Protein AF-A0A840NU12-F1 (afdb_monomer_lite)

Foldseek 3Di:
DEEEAEAQEEAEDQEYEYEYYHCYEYEHAEYEYEYYYQYEYEYQEYEYEYYAQYEAEYQEYAYEYEENYEYEHAEYEYEYEEQYEYAYAEYEYEYEENYEYQYQEYEYEYYYHYHHNHDDYPYPYPYDDDDDDDDPDDDD

Secondary structure (DSSP, 8-state):
-BS-EEEEEEEEEEEEES-EEEEEEEEEEEEES-EEEEEEEEEEEEES-EEEEEEEEEEEEES-EEEEEEEESSEEES-EEEEEE--EEEEES-EEEEEEE-EEEEES-EEEEEEE-SS-EE------------------

Radius of gyration: 16.27 Å; chains: 1; bounding box: 50×22×48 Å

Structure (mmCIF, N/CA/C/O backbone):
data_AF-A0A840NU12-F1
#
_entry.id   AF-A0A840NU12-F1
#
loop_
_atom_site.group_PDB
_atom_site.id
_atom_site.type_symbol
_atom_site.label_atom_id
_atom_site.label_alt_id
_atom_site.label_comp_id
_atom_site.label_asym_id
_atom_site.label_entity_id
_atom_site.label_seq_id
_atom_site.pdbx_PDB_ins_code
_atom_site.Cartn_x
_atom_site.Cartn_y
_atom_site.Cartn_z
_atom_site.occupancy
_atom_site.B_iso_or_equiv
_atom_site.auth_seq_id
_atom_site.auth_comp_id
_atom_site.auth_asym_id
_atom_site.auth_atom_id
_atom_site.pdbx_PDB_model_num
ATOM 1 N N . VAL A 1 1 ? 7.352 -3.814 -14.750 1.00 78.25 1 VAL A N 1
ATOM 2 C CA . VAL A 1 1 ? 8.755 -3.777 -14.298 1.00 78.25 1 VAL A CA 1
ATOM 3 C C . VAL A 1 1 ? 8.865 -4.779 -13.174 1.00 78.25 1 VAL A C 1
ATOM 5 O O . VAL A 1 1 ? 8.034 -4.720 -12.279 1.00 78.25 1 VAL A O 1
ATOM 8 N N . ALA A 1 2 ? 9.781 -5.734 -13.288 1.00 77.69 2 ALA A N 1
ATOM 9 C CA . ALA A 1 2 ? 10.034 -6.720 -12.248 1.00 77.69 2 ALA A CA 1
ATOM 10 C C . ALA A 1 2 ? 11.513 -6.643 -11.865 1.00 77.69 2 ALA A C 1
ATOM 12 O O . ALA A 1 2 ? 12.352 -6.593 -12.768 1.00 77.69 2 ALA A O 1
ATOM 13 N N . GLY A 1 3 ? 11.802 -6.600 -10.569 1.00 82.94 3 GLY A N 1
ATOM 14 C CA . GLY A 1 3 ? 13.159 -6.557 -10.033 1.00 82.94 3 GLY A CA 1
ATOM 15 C C . GLY A 1 3 ? 13.296 -5.595 -8.860 1.00 82.94 3 GLY A C 1
ATOM 16 O O . GLY A 1 3 ? 12.598 -4.581 -8.794 1.00 82.94 3 GLY A O 1
ATOM 17 N N . ASP A 1 4 ? 14.217 -5.930 -7.966 1.00 88.38 4 ASP A N 1
ATOM 18 C CA . ASP A 1 4 ? 14.428 -5.200 -6.722 1.00 88.38 4 ASP A CA 1
ATOM 19 C C . ASP A 1 4 ? 15.177 -3.885 -6.972 1.00 88.38 4 ASP A C 1
ATOM 21 O O . ASP A 1 4 ? 16.054 -3.782 -7.837 1.00 88.38 4 ASP A O 1
ATOM 25 N N . ALA A 1 5 ? 14.829 -2.863 -6.198 1.00 84.75 5 ALA A N 1
ATOM 26 C CA . ALA A 1 5 ? 15.420 -1.538 -6.246 1.00 84.75 5 ALA A CA 1
ATOM 27 C C . ALA A 1 5 ? 16.114 -1.227 -4.917 1.00 84.75 5 ALA A C 1
ATOM 29 O O . ALA A 1 5 ? 15.495 -1.261 -3.857 1.00 84.75 5 ALA A O 1
ATOM 30 N N . SER A 1 6 ? 17.396 -0.864 -4.966 1.00 87.00 6 SER A N 1
ATOM 31 C CA . SER A 1 6 ? 18.168 -0.496 -3.774 1.00 87.00 6 SER A CA 1
ATOM 32 C C . SER A 1 6 ? 18.951 0.800 -3.974 1.00 87.00 6 SER A C 1
ATOM 34 O O . SER A 1 6 ? 19.551 0.999 -5.031 1.00 87.00 6 SER A O 1
ATOM 36 N N . GLY A 1 7 ? 19.022 1.645 -2.945 1.00 86.69 7 GLY A N 1
ATOM 37 C CA . GLY A 1 7 ? 19.785 2.897 -2.974 1.00 86.69 7 GLY A CA 1
ATOM 38 C C . GLY A 1 7 ? 18.918 4.087 -3.376 1.00 86.69 7 GLY A C 1
ATOM 39 O O . GLY A 1 7 ? 17.807 4.214 -2.878 1.00 86.69 7 GLY A O 1
ATOM 40 N N . LEU A 1 8 ? 19.423 4.983 -4.230 1.00 87.88 8 LEU A N 1
ATOM 41 C CA . LEU A 1 8 ? 18.654 6.118 -4.754 1.00 87.88 8 LEU A CA 1
ATOM 42 C C . LEU A 1 8 ? 18.038 5.739 -6.105 1.00 87.88 8 LEU A C 1
ATOM 44 O O . LEU A 1 8 ? 18.727 5.777 -7.125 1.00 87.88 8 LEU A O 1
ATOM 48 N N . VAL A 1 9 ? 16.759 5.356 -6.111 1.00 89.44 9 VAL A N 1
ATOM 49 C CA . VAL A 1 9 ? 16.097 4.799 -7.304 1.00 89.44 9 VAL A CA 1
ATOM 50 C C . VAL A 1 9 ? 14.704 5.393 -7.504 1.00 89.44 9 VAL A C 1
ATOM 52 O O . VAL A 1 9 ? 13.945 5.580 -6.557 1.00 89.44 9 VAL A O 1
ATOM 55 N N . ALA A 1 10 ? 14.345 5.645 -8.764 1.00 87.06 10 ALA A N 1
ATOM 56 C CA . ALA A 1 10 ? 12.972 5.913 -9.174 1.00 87.06 10 ALA A CA 1
ATOM 57 C C . ALA A 1 10 ? 12.496 4.806 -10.126 1.00 87.06 10 ALA A C 1
ATOM 59 O O . ALA A 1 10 ? 13.125 4.561 -11.156 1.00 87.06 10 ALA A O 1
ATOM 60 N N . VAL A 1 11 ? 11.389 4.144 -9.790 1.00 86.25 11 VAL A N 1
ATOM 61 C CA . VAL A 1 11 ? 10.784 3.076 -10.595 1.00 86.25 11 VAL A CA 1
ATOM 62 C C . VAL A 1 11 ? 9.444 3.557 -11.133 1.00 86.25 11 VAL A C 1
ATOM 64 O O . VAL A 1 11 ? 8.588 4.003 -10.372 1.00 86.25 11 VAL A O 1
ATOM 67 N N . LEU A 1 12 ? 9.245 3.446 -12.447 1.00 87.00 12 LEU A N 1
ATOM 68 C CA . LEU A 1 12 ? 7.996 3.817 -13.107 1.00 87.00 12 LEU A CA 1
ATOM 69 C C . LEU A 1 12 ? 7.499 2.668 -13.979 1.00 87.00 12 LEU A C 1
ATOM 71 O O . LEU A 1 12 ? 8.227 2.152 -14.827 1.00 87.00 12 LEU A O 1
ATOM 75 N N . GLY A 1 13 ? 6.244 2.268 -13.798 1.00 86.69 13 GLY A N 1
ATOM 76 C CA . GLY A 1 13 ? 5.639 1.232 -14.627 1.00 86.69 13 GLY A CA 1
ATOM 77 C C . GLY A 1 13 ? 4.163 1.018 -14.332 1.00 86.69 13 GLY A C 1
ATOM 78 O O . GLY A 1 13 ? 3.680 1.350 -13.263 1.00 86.69 13 GLY A O 1
ATOM 79 N N . VAL A 1 14 ? 3.421 0.429 -15.271 1.00 87.19 14 VAL A N 1
ATOM 80 C CA . VAL A 1 14 ? 1.999 0.106 -15.037 1.00 87.19 14 VAL A CA 1
ATOM 81 C C . VAL A 1 14 ? 1.858 -0.918 -13.907 1.00 87.19 14 VAL A C 1
ATOM 83 O O . VAL A 1 14 ? 1.055 -0.730 -12.996 1.00 87.19 14 VAL A O 1
ATOM 86 N N . VAL A 1 15 ? 2.676 -1.968 -13.949 1.00 88.25 15 VAL A N 1
ATOM 87 C CA . VAL A 1 15 ? 2.804 -2.974 -12.892 1.00 88.25 15 VAL A CA 1
ATOM 88 C C . VAL A 1 15 ? 4.261 -2.995 -12.456 1.00 88.25 15 VAL A C 1
ATOM 90 O O . VAL A 1 15 ? 5.145 -3.181 -13.301 1.00 88.25 15 VAL A O 1
ATOM 93 N N . VAL A 1 16 ? 4.506 -2.777 -11.170 1.00 85.44 16 VAL A N 1
ATOM 94 C CA . VAL A 1 16 ? 5.826 -2.854 -10.542 1.00 85.44 16 VAL A CA 1
ATOM 95 C C . VAL A 1 16 ? 5.794 -4.003 -9.542 1.00 85.44 16 VAL A C 1
ATOM 97 O O . VAL A 1 16 ? 4.893 -4.053 -8.712 1.00 85.44 16 VAL A O 1
ATOM 100 N N . ALA A 1 17 ? 6.733 -4.935 -9.663 1.00 87.12 17 ALA A N 1
ATOM 101 C CA . ALA A 1 17 ? 6.894 -6.051 -8.741 1.00 87.12 17 ALA A CA 1
ATOM 102 C C . ALA A 1 17 ? 8.359 -6.151 -8.298 1.00 87.12 17 ALA A C 1
ATOM 104 O O . ALA A 1 17 ? 9.241 -6.150 -9.158 1.00 87.12 17 ALA A O 1
ATOM 105 N N . GLY A 1 18 ? 8.614 -6.251 -7.000 1.00 86.50 18 GLY A N 1
ATOM 106 C CA . GLY A 1 18 ? 9.961 -6.370 -6.438 1.00 86.50 18 GLY A CA 1
ATOM 107 C C . GLY A 1 18 ? 10.154 -5.482 -5.219 1.00 86.50 18 GLY A C 1
ATOM 108 O O . GLY A 1 18 ? 9.384 -4.543 -4.997 1.00 86.50 18 GLY A O 1
ATOM 109 N N . ASP A 1 19 ? 11.195 -5.785 -4.457 1.00 88.00 19 ASP A N 1
ATOM 110 C CA . ASP A 1 19 ? 11.425 -5.147 -3.168 1.00 88.00 19 ASP A CA 1
ATOM 111 C C . ASP A 1 19 ? 12.188 -3.830 -3.338 1.00 88.00 19 ASP A C 1
ATOM 113 O O . ASP A 1 19 ? 13.060 -3.681 -4.197 1.00 88.00 19 ASP A O 1
ATOM 117 N N . ALA A 1 20 ? 11.863 -2.843 -2.510 1.00 85.25 20 ALA A N 1
ATOM 118 C CA . ALA A 1 20 ? 12.454 -1.515 -2.510 1.00 85.25 20 ALA A CA 1
ATOM 119 C C . ALA A 1 20 ? 13.186 -1.257 -1.189 1.00 85.25 20 ALA A C 1
ATOM 121 O O . ALA A 1 20 ? 12.599 -1.339 -0.113 1.00 85.25 20 ALA A O 1
ATOM 122 N N . SER A 1 21 ? 14.463 -0.880 -1.254 1.00 87.62 21 SER A N 1
ATOM 123 C CA . SER A 1 21 ? 15.261 -0.522 -0.077 1.00 87.62 21 SER A CA 1
ATOM 124 C C . SER A 1 21 ? 16.066 0.768 -0.272 1.00 87.62 21 SER A C 1
ATOM 126 O O . SER A 1 21 ? 16.654 1.016 -1.324 1.00 87.62 21 SER A O 1
ATOM 128 N N . GLY A 1 22 ? 16.135 1.612 0.757 1.00 88.31 22 GLY A N 1
ATOM 129 C CA . GLY A 1 22 ? 16.908 2.860 0.720 1.00 88.31 22 GLY A CA 1
ATOM 130 C C . GLY A 1 22 ? 16.045 4.082 0.412 1.00 88.31 22 GLY A C 1
ATOM 131 O O . GLY A 1 22 ? 15.053 4.297 1.092 1.00 88.31 22 GLY A O 1
ATOM 132 N N . LEU A 1 23 ? 16.446 4.917 -0.548 1.00 87.69 23 LEU A N 1
ATOM 133 C CA . LEU A 1 23 ? 15.742 6.138 -0.950 1.00 87.69 23 LEU A CA 1
ATOM 134 C C . LEU A 1 23 ? 15.032 5.901 -2.290 1.00 87.69 23 LEU A C 1
ATOM 136 O O . LEU A 1 23 ? 15.573 6.206 -3.356 1.00 87.69 23 LEU A O 1
ATOM 140 N N . VAL A 1 24 ? 13.833 5.319 -2.234 1.00 87.94 24 VAL A N 1
ATOM 141 C CA . VAL A 1 24 ? 13.136 4.808 -3.424 1.00 87.94 24 VAL A CA 1
ATOM 142 C C . VAL A 1 24 ? 11.809 5.526 -3.656 1.00 87.94 24 VAL A C 1
ATOM 144 O O . VAL A 1 24 ? 10.996 5.670 -2.747 1.00 87.94 24 VAL A O 1
ATOM 147 N N . ALA A 1 25 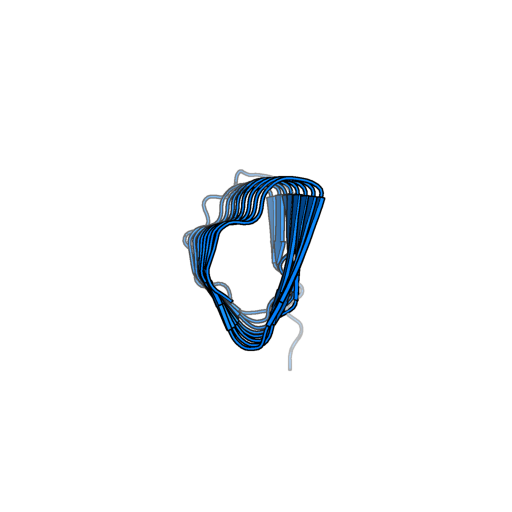? 11.557 5.938 -4.898 1.00 87.88 25 ALA A N 1
ATOM 148 C CA . ALA A 1 25 ? 10.251 6.414 -5.344 1.00 87.88 25 ALA A CA 1
ATOM 149 C C . ALA A 1 25 ? 9.659 5.440 -6.370 1.00 87.88 25 ALA A C 1
ATOM 151 O O . ALA A 1 25 ? 10.249 5.215 -7.426 1.00 87.88 25 ALA A O 1
ATOM 152 N N . VAL A 1 26 ? 8.486 4.876 -6.085 1.00 85.00 26 VAL A N 1
ATOM 153 C CA . VAL A 1 26 ? 7.783 3.949 -6.979 1.00 85.00 26 VAL A CA 1
ATOM 154 C C . VAL A 1 26 ? 6.488 4.586 -7.461 1.00 85.00 26 VAL A C 1
ATOM 156 O O . VAL A 1 26 ? 5.646 4.991 -6.661 1.00 85.00 26 VAL A O 1
ATOM 159 N N . LEU A 1 27 ? 6.308 4.644 -8.778 1.00 86.69 27 LEU A N 1
ATOM 160 C CA . LEU A 1 27 ? 5.086 5.114 -9.418 1.00 86.69 27 LEU A CA 1
ATOM 161 C C . LEU A 1 27 ? 4.514 4.026 -10.326 1.00 86.69 27 LEU A C 1
ATOM 163 O O . LEU A 1 27 ? 5.162 3.594 -11.283 1.00 86.69 27 LEU A O 1
ATOM 167 N N . GLY A 1 28 ? 3.266 3.635 -10.079 1.00 86.44 28 GLY A N 1
ATOM 168 C CA . GLY A 1 28 ? 2.585 2.696 -10.959 1.00 86.44 28 GLY A CA 1
ATOM 169 C C . GLY A 1 28 ? 1.085 2.593 -10.773 1.00 86.44 28 GLY A C 1
ATOM 170 O O . GLY A 1 28 ? 0.481 3.356 -10.033 1.00 86.44 28 GLY A O 1
ATOM 171 N N . VAL A 1 29 ? 0.442 1.661 -11.475 1.00 87.25 29 VAL A N 1
ATOM 172 C CA . VAL A 1 29 ? -0.980 1.355 -11.236 1.00 87.25 29 VAL A CA 1
ATOM 173 C C . VAL A 1 29 ? -1.097 0.298 -10.147 1.00 87.25 29 VAL A C 1
ATOM 175 O O . VAL A 1 29 ? -1.901 0.459 -9.230 1.00 87.25 29 VAL A O 1
ATOM 178 N N . VAL A 1 30 ? -0.281 -0.750 -10.239 1.00 86.69 30 VAL A N 1
ATOM 179 C CA . VAL A 1 30 ? -0.184 -1.827 -9.251 1.00 86.69 30 VAL A CA 1
ATOM 180 C C . VAL A 1 30 ? 1.270 -1.957 -8.826 1.00 86.69 30 VAL A C 1
ATOM 182 O O . VAL A 1 30 ? 2.144 -2.078 -9.686 1.00 86.69 30 VAL A O 1
ATOM 185 N N . VAL A 1 31 ? 1.516 -1.925 -7.521 1.00 86.31 31 VAL A N 1
ATOM 186 C CA . VAL A 1 31 ? 2.838 -2.128 -6.925 1.00 86.31 31 VAL A CA 1
ATOM 187 C C . VAL A 1 31 ? 2.747 -3.318 -5.978 1.00 86.31 31 VAL A C 1
ATOM 189 O O . VAL A 1 31 ? 1.851 -3.361 -5.139 1.00 86.31 31 VAL A O 1
ATOM 192 N N . ALA A 1 32 ? 3.635 -4.291 -6.146 1.00 88.44 32 ALA A N 1
ATOM 193 C CA . ALA A 1 32 ? 3.739 -5.451 -5.274 1.00 88.44 32 ALA A CA 1
ATOM 194 C C . ALA A 1 32 ? 5.190 -5.654 -4.822 1.00 88.44 32 ALA A C 1
ATOM 196 O O . ALA A 1 32 ? 6.087 -5.608 -5.661 1.00 88.44 32 ALA A O 1
ATOM 197 N N . GLY A 1 33 ? 5.414 -5.907 -3.539 1.00 87.38 33 GLY A N 1
ATOM 198 C CA . GLY A 1 33 ? 6.747 -6.106 -2.965 1.00 87.38 33 GLY A CA 1
ATOM 199 C C . GLY A 1 33 ? 6.967 -5.260 -1.721 1.00 87.38 33 GLY A C 1
ATOM 200 O O . GLY A 1 33 ? 6.199 -4.332 -1.443 1.00 87.38 33 GLY A O 1
ATOM 201 N N . ASP A 1 34 ? 8.021 -5.593 -0.989 1.00 88.19 34 ASP A N 1
ATOM 202 C CA . ASP A 1 34 ? 8.275 -5.013 0.321 1.00 88.19 34 ASP A CA 1
ATOM 203 C C . ASP A 1 34 ? 9.083 -3.718 0.201 1.00 88.19 34 ASP A C 1
ATOM 205 O O . ASP A 1 34 ? 9.931 -3.552 -0.674 1.00 88.19 34 ASP A O 1
ATOM 209 N N . ALA A 1 35 ? 8.827 -2.765 1.089 1.00 85.00 35 ALA A N 1
ATOM 210 C CA . ALA A 1 35 ? 9.470 -1.462 1.124 1.00 85.00 35 ALA A CA 1
ATOM 211 C C . ALA A 1 35 ? 10.199 -1.256 2.455 1.00 85.00 35 ALA A C 1
ATOM 213 O O . ALA A 1 35 ? 9.615 -1.374 3.530 1.00 85.00 35 ALA A O 1
ATOM 214 N N . SER A 1 36 ? 11.474 -0.874 2.399 1.00 86.94 36 SER A N 1
ATOM 215 C CA . SER A 1 36 ? 12.282 -0.559 3.579 1.00 86.94 36 SER A CA 1
ATOM 216 C C . SER A 1 36 ? 13.102 0.724 3.408 1.00 86.94 36 SER A C 1
ATOM 218 O O . SER A 1 36 ? 13.675 0.998 2.353 1.00 86.94 36 SER A O 1
ATOM 220 N N . GLY A 1 37 ? 13.196 1.535 4.462 1.00 88.19 37 GLY A N 1
ATOM 221 C CA . GLY A 1 37 ? 13.971 2.783 4.444 1.00 88.19 37 GLY A CA 1
ATOM 222 C C . GLY A 1 37 ? 13.104 4.014 4.185 1.00 88.19 37 GLY A C 1
ATOM 223 O O . GLY A 1 37 ? 12.085 4.173 4.843 1.00 88.19 37 GLY A O 1
ATOM 224 N N . LEU A 1 38 ? 13.529 4.913 3.292 1.00 86.75 38 LEU A N 1
ATOM 225 C CA . LEU A 1 38 ? 12.790 6.118 2.904 1.00 86.75 38 LEU A CA 1
ATOM 226 C C . LEU A 1 38 ? 12.105 5.902 1.547 1.00 86.75 38 LEU A C 1
ATOM 228 O O . LEU A 1 38 ? 12.658 6.234 0.496 1.00 86.75 38 LEU A O 1
ATOM 232 N N . VAL A 1 39 ? 10.906 5.317 1.575 1.00 86.31 39 VAL A N 1
ATOM 233 C CA . VAL A 1 39 ? 10.198 4.882 0.361 1.00 86.31 39 VAL A CA 1
ATOM 234 C C . VAL A 1 39 ? 8.915 5.681 0.152 1.00 86.31 39 VAL A C 1
ATOM 236 O O . VAL A 1 39 ? 8.094 5.813 1.056 1.00 86.31 39 VAL A O 1
ATOM 239 N N . ALA A 1 40 ? 8.714 6.190 -1.062 1.00 87.12 40 ALA A N 1
ATOM 240 C CA . ALA A 1 40 ? 7.466 6.814 -1.486 1.00 87.12 40 ALA A CA 1
ATOM 241 C C . ALA A 1 40 ? 6.810 5.977 -2.590 1.00 87.12 40 ALA A C 1
ATOM 243 O O . ALA A 1 40 ? 7.384 5.811 -3.665 1.00 87.12 40 ALA A O 1
ATOM 244 N N . VAL A 1 41 ? 5.601 5.472 -2.346 1.00 84.81 41 VAL A N 1
ATOM 245 C CA . VAL A 1 41 ? 4.838 4.666 -3.308 1.00 84.81 41 VAL A CA 1
ATOM 246 C C . VAL A 1 41 ? 3.577 5.413 -3.715 1.00 84.81 41 VAL A C 1
ATOM 248 O O . VAL A 1 41 ? 2.720 5.711 -2.883 1.00 84.81 41 VAL A O 1
ATOM 251 N N . LEU A 1 42 ? 3.434 5.681 -5.011 1.00 86.50 42 LEU A N 1
ATOM 252 C CA . LEU A 1 42 ? 2.216 6.221 -5.601 1.00 86.50 42 LEU A CA 1
ATOM 253 C C . LEU A 1 42 ? 1.607 5.179 -6.529 1.00 86.50 42 LEU A C 1
ATOM 255 O O . LEU A 1 42 ? 2.169 4.865 -7.581 1.00 86.50 42 LEU A O 1
ATOM 259 N N . SER A 1 43 ? 0.445 4.647 -6.155 1.00 87.06 43 SER A N 1
ATOM 260 C CA . SER A 1 43 ? -0.243 3.690 -7.012 1.00 87.06 43 SER A CA 1
ATOM 261 C C . SER A 1 43 ? -1.753 3.654 -6.831 1.00 87.06 43 SER A C 1
ATOM 263 O O . SER A 1 43 ? -2.332 4.424 -6.072 1.00 87.06 43 SER A O 1
ATOM 265 N N . ARG A 1 44 ? -2.442 2.787 -7.574 1.00 85.62 44 ARG A N 1
ATOM 266 C CA . ARG A 1 44 ? -3.862 2.516 -7.335 1.00 85.62 44 ARG A CA 1
ATOM 267 C C . ARG A 1 44 ? -4.051 1.355 -6.358 1.00 85.62 44 ARG A C 1
ATOM 269 O O . ARG A 1 44 ? -5.041 1.371 -5.625 1.00 85.62 44 ARG A O 1
ATOM 276 N N . ALA A 1 45 ? -3.136 0.390 -6.351 1.00 85.12 45 ALA A N 1
ATOM 277 C CA . ALA A 1 45 ? -3.131 -0.761 -5.459 1.00 85.12 45 ALA A CA 1
ATOM 278 C C . ALA A 1 45 ? -1.693 -1.117 -5.052 1.00 85.12 45 ALA A C 1
ATOM 280 O O . ALA A 1 45 ? -0.857 -1.325 -5.934 1.00 85.12 45 ALA A O 1
ATOM 281 N N . VAL A 1 46 ? -1.445 -1.220 -3.745 1.00 85.56 46 VAL A N 1
ATOM 282 C CA . VAL A 1 46 ? -0.172 -1.685 -3.168 1.00 85.56 46 VAL A CA 1
ATOM 283 C C . VAL A 1 46 ? -0.406 -2.977 -2.410 1.00 85.56 46 VAL A C 1
ATOM 285 O O . VAL A 1 46 ? -1.380 -3.069 -1.661 1.00 85.56 46 VAL A O 1
ATOM 288 N N . ALA A 1 47 ? 0.478 -3.948 -2.610 1.00 88.19 47 ALA A N 1
ATOM 289 C CA . ALA A 1 47 ? 0.543 -5.172 -1.827 1.00 88.19 47 ALA A CA 1
ATOM 290 C C . ALA A 1 47 ? 1.985 -5.420 -1.357 1.00 88.19 47 ALA A C 1
ATOM 292 O O . ALA A 1 47 ? 2.878 -5.465 -2.197 1.00 88.19 47 ALA A O 1
ATOM 293 N N . GLY A 1 48 ? 2.210 -5.599 -0.062 1.00 86.81 48 GLY A N 1
ATOM 294 C CA . GLY A 1 48 ? 3.538 -5.860 0.501 1.00 86.81 48 GLY A CA 1
ATOM 295 C C . GLY A 1 48 ? 3.782 -5.088 1.788 1.00 86.81 48 GLY A C 1
ATOM 296 O O . GLY A 1 48 ? 3.019 -4.178 2.132 1.00 86.81 48 GLY A O 1
ATOM 297 N N . ASP A 1 49 ? 4.849 -5.460 2.479 1.00 87.56 49 ASP A N 1
ATOM 298 C CA . ASP A 1 49 ? 5.145 -4.947 3.807 1.00 87.56 49 ASP A CA 1
ATOM 299 C C . ASP A 1 49 ? 6.001 -3.679 3.730 1.00 87.56 49 ASP A C 1
ATOM 301 O O . ASP A 1 49 ? 6.830 -3.495 2.842 1.00 87.56 49 ASP A O 1
ATOM 305 N N . ALA A 1 50 ? 5.805 -2.763 4.671 1.00 84.06 50 ALA A N 1
ATOM 306 C CA . ALA A 1 50 ? 6.476 -1.475 4.736 1.00 84.06 50 ALA A CA 1
ATOM 307 C C . ALA A 1 50 ? 7.201 -1.308 6.075 1.00 84.06 50 ALA A C 1
ATOM 309 O O . ALA A 1 50 ? 6.618 -1.463 7.147 1.00 84.06 50 ALA A O 1
ATOM 310 N N . SER A 1 51 ? 8.474 -0.918 6.030 1.00 85.94 51 SER A N 1
ATOM 311 C CA . SER A 1 51 ? 9.290 -0.657 7.217 1.00 85.94 51 SER A CA 1
ATOM 312 C C . SER A 1 51 ? 10.114 0.629 7.095 1.00 85.94 51 SER A C 1
ATOM 314 O O . SER A 1 51 ? 10.689 0.944 6.052 1.00 85.94 51 SER A O 1
ATOM 316 N N . GLY A 1 52 ? 10.209 1.395 8.183 1.00 87.25 52 GLY A N 1
ATOM 317 C CA . GLY A 1 52 ? 11.002 2.628 8.231 1.00 87.25 52 GLY A CA 1
ATOM 318 C C . GLY A 1 52 ? 10.164 3.884 8.000 1.00 87.25 52 GLY A C 1
ATOM 319 O O . GLY A 1 52 ? 9.181 4.087 8.701 1.00 87.25 52 GLY A O 1
ATOM 320 N N . LEU A 1 53 ? 10.584 4.761 7.085 1.00 84.94 53 LEU A N 1
ATOM 321 C CA . LEU A 1 53 ? 9.901 6.010 6.739 1.00 84.94 53 LEU A CA 1
ATOM 322 C C . LEU A 1 53 ? 9.217 5.859 5.377 1.00 84.94 53 LEU A C 1
ATOM 324 O O . LEU A 1 53 ? 9.789 6.182 4.335 1.00 84.94 53 LEU A O 1
ATOM 328 N N . VAL A 1 54 ? 7.987 5.350 5.392 1.00 83.38 54 VAL A N 1
ATOM 329 C CA . VAL A 1 54 ? 7.268 4.979 4.168 1.00 83.38 54 VAL A CA 1
ATOM 330 C C . VAL A 1 54 ? 6.033 5.851 3.977 1.00 83.38 54 VAL A C 1
ATOM 332 O O . VAL A 1 54 ? 5.193 5.973 4.865 1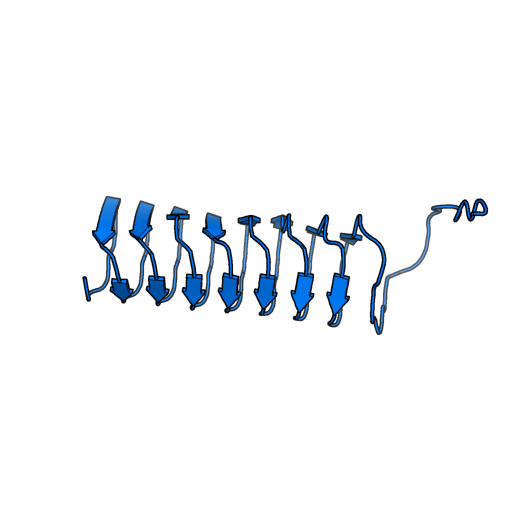.00 83.38 54 VAL A O 1
ATOM 335 N N . ALA A 1 55 ? 5.900 6.446 2.794 1.00 84.81 55 ALA A N 1
ATOM 336 C CA . ALA A 1 55 ? 4.712 7.178 2.378 1.00 84.81 55 ALA A CA 1
ATOM 337 C C . ALA A 1 55 ? 4.019 6.427 1.237 1.00 84.81 55 ALA A C 1
ATOM 339 O O . ALA A 1 55 ? 4.543 6.353 0.126 1.00 84.81 55 ALA A O 1
ATOM 340 N N . VAL A 1 56 ? 2.830 5.889 1.496 1.00 82.38 56 VAL A N 1
ATOM 341 C CA . VAL A 1 56 ? 2.017 5.177 0.507 1.00 82.38 56 VAL A CA 1
ATOM 342 C C . VAL A 1 56 ? 0.782 6.002 0.183 1.00 82.38 56 VAL A C 1
ATOM 344 O O . VAL A 1 56 ? -0.058 6.251 1.043 1.00 82.38 56 VAL A O 1
ATOM 347 N N . LEU A 1 57 ? 0.631 6.397 -1.077 1.00 84.44 57 LEU A N 1
ATOM 348 C CA . LEU A 1 57 ? -0.596 6.993 -1.594 1.00 84.44 57 LEU A CA 1
ATOM 349 C C . LEU A 1 57 ? -1.238 6.005 -2.557 1.00 84.44 57 LEU A C 1
ATOM 351 O O . LEU A 1 57 ? -0.743 5.805 -3.668 1.00 84.44 57 LEU A O 1
ATOM 355 N N . SER A 1 58 ? -2.311 5.337 -2.128 1.00 83.75 58 SER A N 1
ATOM 356 C CA . SER A 1 58 ? -2.968 4.302 -2.929 1.00 83.75 58 SER A CA 1
ATOM 357 C C . SER A 1 58 ? -4.425 4.075 -2.588 1.00 83.75 58 SER A C 1
ATOM 359 O O . SER A 1 58 ? -4.844 4.205 -1.450 1.00 83.75 58 SER A O 1
ATOM 361 N N . ARG A 1 59 ? -5.240 3.699 -3.580 1.00 82.69 59 ARG A N 1
ATOM 362 C CA . ARG A 1 59 ? -6.676 3.475 -3.345 1.00 82.69 59 ARG A CA 1
ATOM 363 C C . ARG A 1 59 ? -6.918 2.262 -2.447 1.00 82.69 59 ARG A C 1
ATOM 365 O O . ARG A 1 59 ? -7.828 2.302 -1.622 1.00 82.69 59 ARG A O 1
ATOM 372 N N . ALA A 1 60 ? -6.125 1.215 -2.633 1.00 81.94 60 ALA A N 1
ATOM 373 C CA . ALA A 1 60 ? -6.114 0.020 -1.806 1.00 81.94 60 ALA A CA 1
ATOM 374 C C . ALA A 1 60 ? -4.673 -0.297 -1.391 1.00 81.94 60 ALA A C 1
ATOM 376 O O . ALA A 1 60 ? -3.779 -0.247 -2.237 1.00 81.94 60 ALA A O 1
ATOM 377 N N . VAL A 1 61 ? -4.469 -0.613 -0.118 1.00 82.31 61 VAL A N 1
ATOM 378 C CA . VAL A 1 61 ? -3.188 -1.068 0.430 1.00 82.31 61 VAL A CA 1
ATOM 379 C C . VAL A 1 61 ? -3.436 -2.356 1.200 1.00 82.31 61 VAL A C 1
ATOM 381 O O . VAL A 1 61 ? -4.393 -2.421 1.971 1.00 82.31 61 VAL A O 1
ATOM 384 N N . ALA A 1 62 ? -2.612 -3.366 0.948 1.00 86.06 62 ALA A N 1
ATOM 385 C CA . ALA A 1 62 ? -2.612 -4.635 1.658 1.00 86.06 62 ALA A CA 1
ATOM 386 C C . ALA A 1 62 ? -1.185 -4.970 2.110 1.00 86.06 62 ALA A C 1
ATOM 388 O O . ALA A 1 62 ? -0.293 -5.003 1.268 1.00 86.06 62 ALA A O 1
ATOM 389 N N . GLY A 1 63 ? -0.977 -5.233 3.394 1.00 84.25 63 GLY A N 1
ATOM 390 C CA . GLY A 1 63 ? 0.331 -5.585 3.950 1.00 84.25 63 GLY A CA 1
ATOM 391 C C . GLY A 1 63 ? 0.618 -4.856 5.252 1.00 84.25 63 GLY A C 1
ATOM 392 O O . GLY A 1 63 ? -0.110 -3.932 5.633 1.00 84.25 63 GLY A O 1
ATOM 393 N N . ASP A 1 64 ? 1.677 -5.288 5.922 1.00 84.75 64 ASP A N 1
ATOM 394 C CA . ASP A 1 64 ? 1.993 -4.832 7.266 1.00 84.75 64 ASP A CA 1
ATOM 395 C C . ASP A 1 64 ? 2.897 -3.598 7.231 1.00 84.75 64 ASP A C 1
ATOM 397 O O . ASP A 1 64 ? 3.728 -3.414 6.346 1.00 84.75 64 ASP A O 1
ATOM 401 N N . ALA A 1 65 ? 2.740 -2.710 8.205 1.00 80.88 65 ALA A N 1
ATOM 402 C CA . ALA A 1 65 ? 3.450 -1.445 8.292 1.00 80.88 65 ALA A CA 1
ATOM 403 C C . ALA A 1 65 ? 4.161 -1.310 9.642 1.00 80.88 65 ALA A C 1
ATOM 405 O O . ALA A 1 65 ? 3.561 -1.468 10.705 1.00 80.88 65 ALA A O 1
ATOM 406 N N . SER A 1 66 ? 5.441 -0.944 9.623 1.00 82.75 66 SER A N 1
ATOM 407 C CA . SER A 1 66 ? 6.237 -0.696 10.827 1.00 82.75 66 SER A CA 1
ATOM 408 C C . SER A 1 66 ? 7.079 0.579 10.722 1.00 82.75 66 SER A C 1
ATOM 410 O O . SER A 1 66 ? 7.717 0.859 9.707 1.00 82.75 66 SER A O 1
ATOM 412 N N . GLY A 1 67 ? 7.114 1.372 11.795 1.00 83.12 67 GLY A N 1
ATOM 413 C CA . GLY A 1 67 ? 7.933 2.586 11.881 1.00 83.12 67 GLY A CA 1
ATOM 414 C C . GLY A 1 67 ? 7.134 3.879 11.709 1.00 83.12 67 GLY A C 1
ATOM 415 O O . GLY A 1 67 ? 6.132 4.077 12.392 1.00 83.12 67 GLY A O 1
ATOM 416 N N . LEU A 1 68 ? 7.621 4.792 10.865 1.00 81.31 68 LEU A N 1
ATOM 417 C CA . LEU A 1 68 ? 6.966 6.054 10.517 1.00 81.31 68 LEU A CA 1
ATOM 418 C C . LEU A 1 68 ? 6.263 5.908 9.163 1.00 81.31 68 LEU A C 1
ATOM 420 O O . LEU A 1 68 ? 6.839 6.213 8.116 1.00 81.31 68 LEU A O 1
ATOM 424 N N . VAL A 1 69 ? 5.017 5.438 9.183 1.00 78.50 69 VAL A N 1
ATOM 425 C CA . VAL A 1 69 ? 4.285 5.112 7.954 1.00 78.50 69 VAL A CA 1
ATOM 426 C C . VAL A 1 69 ? 3.093 6.046 7.761 1.00 78.50 69 VAL A C 1
ATOM 428 O O . VAL A 1 69 ? 2.233 6.185 8.628 1.00 78.50 69 VAL A O 1
ATOM 431 N N . ALA A 1 70 ? 3.021 6.687 6.598 1.00 79.75 70 ALA A N 1
ATOM 432 C CA . ALA A 1 70 ? 1.877 7.487 6.182 1.00 79.75 70 ALA A CA 1
ATOM 433 C C . ALA A 1 70 ? 1.164 6.781 5.026 1.00 79.75 70 ALA A C 1
ATOM 435 O O . ALA A 1 70 ? 1.696 6.725 3.919 1.00 79.75 70 ALA A O 1
ATOM 436 N N . VAL A 1 71 ? -0.039 6.257 5.269 1.00 74.94 71 VAL A N 1
ATOM 437 C CA . VAL A 1 71 ? -0.846 5.573 4.250 1.00 74.94 71 VAL A CA 1
ATOM 438 C C . VAL A 1 71 ? -2.091 6.392 3.943 1.00 74.94 71 VAL A C 1
ATOM 440 O O . VAL A 1 71 ? -3.016 6.460 4.743 1.00 74.94 71 VAL A O 1
ATOM 443 N N . LEU A 1 72 ? -2.155 6.996 2.763 1.00 76.44 72 LEU A N 1
ATOM 444 C CA . LEU A 1 72 ? -3.335 7.717 2.294 1.00 76.44 72 LEU A CA 1
ATOM 445 C C . LEU A 1 72 ? -4.071 6.871 1.255 1.00 76.44 72 LEU A C 1
ATOM 447 O O . LEU A 1 72 ? -3.526 6.565 0.193 1.00 76.44 72 LEU A O 1
ATOM 451 N N . GLY A 1 73 ? -5.323 6.510 1.550 1.00 73.38 73 GLY A N 1
ATOM 452 C CA . GLY A 1 73 ? -6.074 5.605 0.686 1.00 73.38 73 GLY A CA 1
ATOM 453 C C . GLY A 1 73 ? -7.569 5.513 0.924 1.00 73.38 73 GLY A C 1
ATOM 454 O O . GLY A 1 73 ? -8.149 6.302 1.653 1.00 73.38 73 GLY A O 1
ATOM 455 N N . VAL A 1 74 ? -8.239 4.565 0.265 1.00 72.81 74 VAL A N 1
ATOM 456 C CA . VAL A 1 74 ? -9.666 4.285 0.525 1.00 72.81 74 VAL A CA 1
ATOM 457 C C . VAL A 1 74 ? -9.801 3.087 1.454 1.00 72.81 74 VAL A C 1
ATOM 459 O O . VAL A 1 74 ? -10.588 3.148 2.397 1.00 72.81 74 VAL A O 1
ATOM 462 N N . VAL A 1 75 ? -9.034 2.030 1.191 1.00 73.62 75 VAL A N 1
ATOM 463 C CA . VAL A 1 75 ? -9.041 0.780 1.956 1.00 73.62 75 VAL A CA 1
ATOM 464 C C . VAL A 1 75 ? -7.611 0.413 2.322 1.00 73.62 75 VAL A C 1
ATOM 466 O O . VAL A 1 75 ? -6.754 0.375 1.440 1.00 73.62 75 VAL A O 1
ATOM 469 N N . VAL A 1 76 ? -7.379 0.131 3.599 1.00 76.19 76 VAL A N 1
ATOM 470 C CA . VAL A 1 76 ? -6.103 -0.376 4.110 1.00 76.19 76 VAL A CA 1
ATOM 471 C C . VAL A 1 76 ? -6.369 -1.676 4.858 1.00 76.19 76 VAL A C 1
ATOM 473 O O . VAL A 1 76 ? -7.293 -1.735 5.670 1.00 76.19 76 VAL A O 1
ATOM 476 N N . VAL A 1 77 ? -5.607 -2.716 4.537 1.00 79.44 77 VAL A N 1
ATOM 477 C CA . VAL A 1 77 ? -5.681 -4.034 5.171 1.00 79.44 77 VAL A CA 1
ATOM 478 C C . VAL A 1 77 ? -4.282 -4.444 5.613 1.00 79.44 77 VAL A C 1
ATOM 480 O O . VAL A 1 77 ? -3.378 -4.420 4.785 1.00 79.44 77 VAL A O 1
ATOM 483 N N . GLY A 1 78 ? -4.116 -4.842 6.867 1.00 79.88 78 GLY A N 1
ATOM 484 C CA . GLY A 1 78 ? -2.835 -5.283 7.422 1.00 79.88 78 GLY A CA 1
ATOM 485 C C . GLY A 1 78 ? -2.529 -4.626 8.759 1.00 79.88 78 GLY A C 1
ATOM 486 O O . GLY A 1 78 ? -3.228 -3.698 9.185 1.00 79.88 78 GLY A O 1
ATOM 487 N N . ASP A 1 79 ? -1.491 -5.127 9.412 1.00 80.94 79 ASP A N 1
ATOM 488 C CA . ASP A 1 79 ? -1.140 -4.717 10.760 1.00 80.94 79 ASP A CA 1
ATOM 489 C C . ASP A 1 79 ? -0.224 -3.494 10.731 1.00 80.94 79 ASP A C 1
ATOM 491 O O . ASP A 1 79 ? 0.611 -3.325 9.847 1.00 80.94 79 ASP A O 1
ATOM 495 N N . ALA A 1 80 ? -0.368 -2.601 11.705 1.00 74.56 80 ALA A N 1
ATOM 496 C CA . ALA A 1 80 ? 0.408 -1.372 11.776 1.00 74.56 80 ALA A CA 1
ATOM 497 C C . ALA A 1 80 ? 1.074 -1.212 13.144 1.00 74.56 80 ALA A C 1
ATOM 499 O O . ALA A 1 80 ? 0.434 -1.324 14.188 1.00 74.56 80 ALA A O 1
ATOM 500 N N . SER A 1 81 ? 2.362 -0.882 13.155 1.00 76.81 81 SER A N 1
ATOM 501 C CA . SER A 1 81 ? 3.133 -0.632 14.373 1.00 76.81 81 SER A CA 1
ATOM 502 C C . SER A 1 81 ? 3.968 0.647 14.274 1.00 76.81 81 SER A C 1
ATOM 504 O O . SER A 1 81 ? 4.608 0.925 13.260 1.00 76.81 81 SER A O 1
ATOM 506 N N . GLY A 1 82 ? 3.994 1.441 15.347 1.00 75.50 82 GLY A N 1
ATOM 507 C CA . GLY A 1 82 ? 4.821 2.648 15.443 1.00 75.50 82 GLY A CA 1
ATOM 508 C C . GLY A 1 82 ? 4.026 3.948 15.339 1.00 75.50 82 GLY A C 1
ATOM 509 O O . GLY A 1 82 ? 2.999 4.098 15.998 1.00 75.50 82 GLY A O 1
ATOM 510 N N . LEU A 1 83 ? 4.543 4.920 14.582 1.00 73.19 83 LEU A N 1
ATOM 511 C CA . LEU A 1 83 ? 3.879 6.197 14.326 1.00 73.19 83 LEU A CA 1
ATOM 512 C C . LEU A 1 83 ? 3.237 6.147 12.943 1.00 73.19 83 LEU A C 1
ATOM 514 O O . LEU A 1 83 ? 3.898 6.372 11.928 1.00 73.19 83 LEU A O 1
ATOM 518 N N . VAL A 1 84 ? 1.943 5.839 12.920 1.00 69.06 84 VAL A N 1
ATOM 519 C CA . VAL A 1 84 ? 1.224 5.556 11.678 1.00 69.06 84 VAL A CA 1
ATOM 520 C C . VAL A 1 84 ? 0.076 6.540 11.487 1.00 69.06 84 VAL A C 1
ATOM 522 O O . VAL A 1 84 ? -0.777 6.707 12.358 1.00 69.06 84 VAL A O 1
ATOM 525 N N . ALA A 1 85 ? 0.045 7.201 10.333 1.00 71.19 85 ALA A N 1
ATOM 526 C CA . ALA A 1 85 ? -1.053 8.071 9.929 1.00 71.19 85 ALA A CA 1
ATOM 527 C C . ALA A 1 85 ? -1.789 7.435 8.749 1.00 71.19 85 ALA A C 1
ATOM 529 O O . ALA A 1 85 ? -1.227 7.333 7.658 1.00 71.19 85 ALA A O 1
ATOM 530 N N . VAL A 1 86 ? -3.044 7.028 8.960 1.00 67.69 86 VAL A N 1
ATOM 531 C CA . VAL A 1 86 ? -3.864 6.369 7.934 1.00 67.69 86 VAL A CA 1
ATOM 532 C C . VAL A 1 86 ? -5.141 7.161 7.661 1.00 67.69 86 VAL A C 1
ATOM 534 O O . VAL A 1 86 ? -6.195 6.846 8.207 1.00 67.69 86 VAL A O 1
ATOM 537 N N . PRO A 1 87 ? -5.097 8.231 6.856 1.00 69.06 87 PRO A N 1
ATOM 538 C CA . PRO A 1 87 ? -6.305 8.843 6.317 1.00 69.06 87 PRO A CA 1
ATOM 539 C C . PRO A 1 87 ? -6.962 7.933 5.278 1.00 69.06 87 PRO A C 1
ATOM 541 O O . PRO A 1 87 ? -6.437 7.727 4.181 1.00 69.06 87 PRO A O 1
ATOM 544 N N . CYS A 1 88 ? -8.129 7.384 5.617 1.00 67.25 88 CYS A N 1
ATOM 545 C CA . CYS A 1 88 ? -8.808 6.424 4.758 1.00 67.25 88 CYS A CA 1
ATOM 546 C C . CYS A 1 88 ? -10.319 6.337 4.958 1.00 67.25 88 CYS A C 1
ATOM 548 O O . CYS A 1 88 ? -10.902 7.019 5.790 1.00 67.25 88 CYS A O 1
ATOM 550 N N . ARG A 1 89 ? -11.009 5.498 4.176 1.00 68.94 89 ARG A N 1
ATOM 551 C CA . ARG A 1 89 ? -12.432 5.219 4.418 1.00 68.94 89 ARG A CA 1
ATOM 552 C C . ARG A 1 89 ? -12.614 4.025 5.351 1.00 68.94 89 ARG A C 1
ATOM 554 O O . ARG A 1 89 ? -13.519 4.074 6.181 1.00 68.94 89 ARG A O 1
ATOM 561 N N . ALA A 1 90 ? -11.781 2.995 5.215 1.00 64.69 90 ALA A N 1
ATOM 562 C CA . ALA A 1 90 ? -11.821 1.786 6.030 1.00 64.69 90 ALA A CA 1
ATOM 563 C C . ALA A 1 90 ? -10.413 1.222 6.294 1.00 64.69 90 ALA A C 1
ATOM 565 O O . ALA A 1 90 ? -9.619 1.130 5.354 1.00 64.69 90 ALA A O 1
ATOM 566 N N . VAL A 1 91 ? -10.154 0.807 7.540 1.00 69.50 91 VAL A N 1
ATOM 567 C CA . VAL A 1 91 ? -8.985 0.002 7.945 1.00 69.50 91 VAL A CA 1
ATOM 568 C C . VAL A 1 91 ? -9.453 -1.350 8.477 1.00 69.50 91 VAL A C 1
ATOM 570 O O . VAL A 1 91 ? -10.430 -1.402 9.228 1.00 69.50 91 VAL A O 1
ATOM 573 N N . ALA A 1 92 ? -8.746 -2.418 8.115 1.00 75.25 92 ALA A N 1
ATOM 574 C CA . ALA A 1 92 ? -8.854 -3.726 8.750 1.00 75.25 92 ALA A CA 1
ATOM 575 C C . ALA A 1 92 ? -7.459 -4.242 9.140 1.00 75.25 92 ALA A C 1
ATOM 577 O O . ALA A 1 92 ? -6.602 -4.337 8.269 1.00 75.25 92 ALA A O 1
ATOM 578 N N . GLY A 1 93 ? -7.244 -4.585 10.407 1.00 72.94 93 GLY A N 1
ATOM 579 C CA . GLY A 1 93 ? -5.964 -5.090 10.915 1.00 72.94 93 GLY A CA 1
ATOM 580 C C . GLY A 1 93 ? -5.643 -4.563 12.308 1.00 72.94 93 GLY A C 1
ATOM 581 O O . GLY A 1 93 ? -6.321 -3.658 12.813 1.00 72.94 93 GLY A O 1
ATOM 582 N N . ASP A 1 94 ? -4.618 -5.137 12.924 1.00 75.81 94 ASP A N 1
ATOM 583 C CA . ASP A 1 94 ? -4.223 -4.801 14.282 1.00 75.81 94 ASP A CA 1
ATOM 584 C C . ASP A 1 94 ? -3.281 -3.598 14.282 1.00 75.81 94 ASP A C 1
ATOM 586 O O . ASP A 1 94 ? -2.382 -3.468 13.455 1.00 75.81 94 ASP A O 1
ATOM 590 N N . THR A 1 95 ? -3.481 -2.672 15.218 1.00 69.94 95 THR A N 1
ATOM 591 C CA . THR A 1 95 ? -2.685 -1.440 15.278 1.00 69.94 95 THR A CA 1
ATOM 592 C C . THR A 1 95 ? -2.040 -1.250 16.645 1.00 69.94 95 THR A C 1
ATOM 594 O O . THR A 1 95 ? -2.664 -1.435 17.690 1.00 69.94 95 THR A O 1
ATOM 597 N N . SER A 1 96 ? -0.760 -0.880 16.659 1.00 69.06 96 SER A N 1
ATOM 598 C CA . SER A 1 96 ? 0.022 -0.663 17.875 1.00 69.06 96 SER A CA 1
ATOM 599 C C . SER A 1 96 ? 0.856 0.621 17.804 1.00 69.06 96 SER A C 1
ATOM 601 O O . SER A 1 96 ? 1.495 0.915 16.796 1.00 69.06 96 SER A O 1
ATOM 603 N N . GLY A 1 97 ? 0.886 1.403 18.886 1.00 67.38 97 GLY A N 1
ATOM 604 C CA . GLY A 1 97 ? 1.729 2.602 18.995 1.00 67.38 97 GLY A CA 1
ATOM 605 C C . GLY A 1 97 ? 0.951 3.917 18.954 1.00 67.38 97 GLY A C 1
ATOM 606 O O . GLY A 1 97 ? -0.079 4.043 19.612 1.00 67.38 97 GLY A O 1
ATOM 607 N N . LEU A 1 98 ? 1.487 4.927 18.262 1.00 63.44 98 LEU A N 1
ATOM 608 C CA . LEU A 1 98 ? 0.846 6.230 18.084 1.00 63.44 98 LEU A CA 1
ATOM 609 C C . LEU A 1 98 ? 0.200 6.271 16.701 1.00 63.44 98 LEU A C 1
ATOM 611 O O . LEU A 1 98 ? 0.861 6.551 15.703 1.00 63.44 98 LEU A O 1
ATOM 615 N N . VAL A 1 99 ? -1.094 5.977 16.643 1.00 63.53 99 VAL A N 1
ATOM 616 C CA . VAL A 1 99 ? -1.797 5.788 15.373 1.00 63.53 99 VAL A CA 1
ATOM 617 C C . VAL A 1 99 ? -2.888 6.844 15.226 1.00 63.53 99 VAL A C 1
ATOM 619 O O . VAL A 1 99 ? -3.788 6.952 16.057 1.00 63.53 99 VAL A O 1
ATOM 622 N N . ALA A 1 100 ? -2.819 7.640 14.161 1.00 65.00 100 ALA A N 1
ATOM 623 C CA . ALA A 1 100 ? -3.858 8.594 13.792 1.00 65.00 100 ALA A CA 1
ATOM 624 C C . ALA A 1 100 ? -4.626 8.053 12.580 1.00 65.00 100 ALA A C 1
ATOM 626 O O . ALA A 1 100 ? -4.116 8.052 11.459 1.00 65.00 100 ALA A O 1
ATOM 627 N N . VAL A 1 101 ? -5.861 7.605 12.805 1.00 63.28 101 VAL A N 1
ATOM 628 C CA . VAL A 1 101 ? -6.71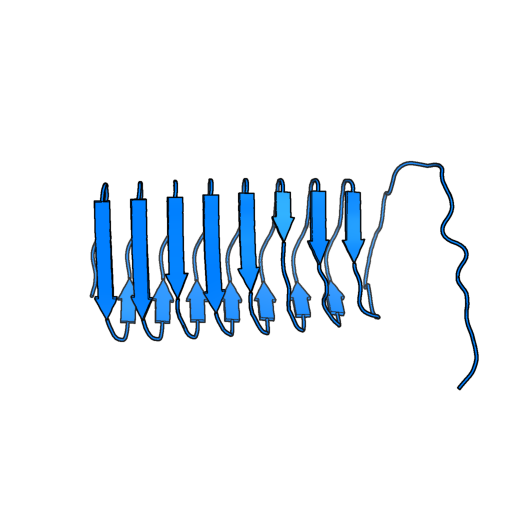0 6.977 11.782 1.00 63.28 101 VAL A CA 1
ATOM 629 C C . VAL A 1 101 ? -7.981 7.806 11.599 1.00 63.28 101 VAL A C 1
ATOM 631 O O . VAL A 1 101 ? -9.020 7.516 12.200 1.00 63.28 101 VAL A O 1
ATOM 634 N N . PRO A 1 102 ? -7.954 8.880 10.796 1.00 64.19 102 PRO A N 1
ATOM 635 C CA . PRO A 1 102 ? -9.184 9.516 10.358 1.00 64.19 102 PRO A CA 1
ATOM 636 C C . PRO A 1 102 ? -9.831 8.625 9.288 1.00 64.19 102 PRO A C 1
ATOM 638 O O . PRO A 1 102 ? -9.665 8.859 8.091 1.00 64.19 102 PRO A O 1
ATOM 641 N N . CYS A 1 103 ? -10.543 7.579 9.729 1.00 63.34 103 CYS A N 1
ATOM 642 C CA . CYS A 1 103 ? -11.314 6.696 8.856 1.00 63.34 103 CYS A CA 1
ATOM 643 C C . CYS A 1 103 ? -12.743 6.475 9.338 1.00 63.34 103 CYS A C 1
ATOM 645 O O . CYS A 1 103 ? -13.042 6.534 10.525 1.00 63.34 103 CYS A O 1
ATOM 647 N N . ARG A 1 104 ? -13.650 6.207 8.390 1.00 61.94 104 ARG A N 1
ATOM 648 C CA . ARG A 1 104 ? -15.078 6.000 8.676 1.00 61.94 104 ARG A CA 1
ATOM 649 C C . ARG A 1 104 ? -15.347 4.671 9.387 1.00 61.94 104 ARG A C 1
ATOM 651 O O . ARG A 1 104 ? -16.337 4.585 10.098 1.00 61.94 104 ARG A O 1
ATOM 658 N N . ALA A 1 105 ? -14.514 3.658 9.165 1.00 61.47 105 ALA A N 1
ATOM 659 C CA . ALA A 1 105 ? -14.628 2.352 9.801 1.00 61.47 105 ALA A CA 1
ATOM 660 C C . ALA A 1 105 ? -13.241 1.783 10.119 1.00 61.47 105 ALA A C 1
ATOM 662 O O . ALA A 1 105 ? -12.336 1.872 9.286 1.00 61.47 105 ALA A O 1
ATOM 663 N N . VAL A 1 106 ? -13.098 1.184 11.299 1.00 64.88 106 VAL A N 1
ATOM 664 C CA . VAL A 1 106 ? -11.891 0.463 11.724 1.00 64.88 106 VAL A CA 1
ATOM 665 C C . VAL A 1 106 ? -12.314 -0.874 12.335 1.00 64.88 106 VAL A C 1
ATOM 667 O O . VAL A 1 106 ? -13.234 -0.913 13.158 1.00 64.88 106 VAL A O 1
ATOM 670 N N . ALA A 1 107 ? -11.667 -1.960 11.912 1.00 69.19 107 ALA A N 1
ATOM 671 C CA . ALA A 1 107 ? -11.855 -3.304 12.452 1.00 69.19 107 ALA A CA 1
ATOM 672 C C . ALA A 1 107 ? -10.495 -3.932 12.783 1.00 69.19 107 ALA A C 1
ATOM 674 O O . ALA A 1 107 ? -9.606 -3.913 11.937 1.00 69.19 107 ALA A O 1
ATOM 675 N N . GLY A 1 108 ? -10.357 -4.495 13.982 1.00 69.44 108 GLY A N 1
ATOM 676 C CA . GLY A 1 108 ? -9.105 -5.074 14.483 1.00 69.44 108 GLY A CA 1
ATOM 677 C C . GLY A 1 108 ? -8.837 -4.670 15.929 1.00 69.44 108 GLY A C 1
ATOM 678 O O . GLY A 1 108 ? -9.596 -3.886 16.514 1.00 69.44 108 GLY A O 1
ATOM 679 N N . ASP A 1 109 ? -7.771 -5.210 16.505 1.00 71.31 109 ASP A N 1
ATOM 680 C CA . ASP A 1 109 ? -7.352 -4.880 17.860 1.00 71.31 109 ASP A CA 1
ATOM 681 C C . ASP A 1 109 ? -6.410 -3.673 17.846 1.00 71.31 109 ASP A C 1
ATOM 683 O O . ASP A 1 109 ? -5.495 -3.564 17.030 1.00 71.31 109 ASP A O 1
ATOM 687 N N . THR A 1 110 ? -6.633 -2.726 18.762 1.00 65.25 110 THR A N 1
ATOM 688 C CA . THR A 1 110 ? -5.770 -1.547 18.886 1.00 65.25 110 THR A CA 1
ATOM 689 C C . THR A 1 110 ? -5.086 -1.483 20.247 1.00 65.25 110 THR A C 1
ATOM 691 O O . THR A 1 110 ? -5.669 -1.791 21.291 1.00 65.25 110 THR A O 1
ATOM 694 N N . SER A 1 111 ? -3.809 -1.103 20.246 1.00 63.91 111 SER A N 1
ATOM 695 C CA . SER A 1 111 ? -2.992 -0.936 21.447 1.00 63.91 111 SER A CA 1
ATOM 696 C C . SER A 1 111 ? -2.139 0.336 21.364 1.00 63.91 111 SER A C 1
ATOM 698 O O . SER A 1 111 ? -1.606 0.694 20.319 1.00 63.91 111 SER A O 1
ATOM 700 N N . GLY A 1 112 ? -1.996 1.058 22.477 1.00 61.16 112 GLY A N 1
ATOM 701 C CA . GLY A 1 112 ? -1.284 2.343 22.508 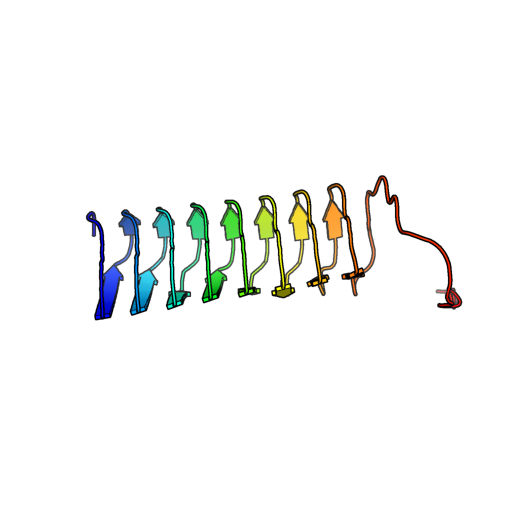1.00 61.16 112 GLY A CA 1
ATOM 702 C C . GLY A 1 112 ? -2.207 3.559 22.390 1.00 61.16 112 GLY A C 1
ATOM 703 O O . GLY A 1 112 ? -3.356 3.520 22.831 1.00 61.16 112 GLY A O 1
ATOM 704 N N . LEU A 1 113 ? -1.683 4.674 21.873 1.00 56.06 113 LEU A N 1
ATOM 705 C CA . LEU A 1 113 ? -2.436 5.916 21.706 1.00 56.06 113 LEU A CA 1
ATOM 706 C C . LEU A 1 113 ? -3.005 5.966 20.288 1.00 56.06 113 LEU A C 1
ATOM 708 O O . LEU A 1 113 ? -2.336 6.402 19.352 1.00 56.06 113 LEU A O 1
ATOM 712 N N . VAL A 1 114 ? -4.255 5.530 20.147 1.00 59.56 114 VAL A N 1
ATOM 713 C CA . VAL A 1 114 ? -4.964 5.549 18.867 1.00 59.56 114 VAL A CA 1
ATOM 714 C C . VAL A 1 114 ? -5.998 6.670 18.857 1.00 59.56 114 VAL A C 1
ATOM 716 O O . VAL A 1 114 ? -6.929 6.700 19.660 1.00 59.56 114 VAL A O 1
ATOM 719 N N . ALA A 1 115 ? -5.831 7.610 17.930 1.00 59.44 115 ALA A N 1
ATOM 720 C CA . ALA A 1 115 ? -6.806 8.649 17.635 1.00 59.44 115 ALA A CA 1
ATOM 721 C C . ALA A 1 115 ? -7.603 8.241 16.387 1.00 59.44 115 ALA A C 1
ATOM 723 O O . ALA A 1 115 ? -7.190 8.518 15.259 1.00 59.44 115 ALA A O 1
ATOM 724 N N . VAL A 1 116 ? -8.747 7.576 16.588 1.00 57.81 116 VAL A N 1
ATOM 725 C CA . VAL A 1 116 ? -9.702 7.284 15.507 1.00 57.81 116 VAL A CA 1
ATOM 726 C C . VAL A 1 116 ? -10.715 8.419 15.418 1.00 57.81 116 VAL A C 1
ATOM 728 O O . VAL A 1 116 ? -11.476 8.665 16.354 1.00 57.81 116 VAL A O 1
ATOM 731 N N . LEU A 1 117 ? -10.732 9.118 14.286 1.00 50.66 117 LEU A N 1
ATOM 732 C CA . LEU A 1 117 ? -11.630 10.249 14.046 1.00 50.66 117 LEU A CA 1
ATOM 733 C C . LEU A 1 117 ? -12.577 9.893 12.895 1.00 50.66 117 LEU A C 1
ATOM 735 O O . LEU A 1 117 ? -12.421 10.337 11.761 1.00 50.66 117 LEU A O 1
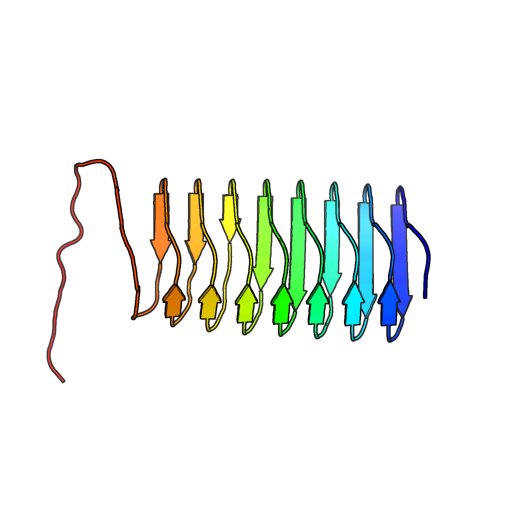ATOM 739 N N . GLY A 1 118 ? -13.542 9.023 13.194 1.00 46.03 118 GLY A N 1
ATOM 740 C CA . GLY A 1 118 ? -14.590 8.599 12.269 1.00 46.03 118 GLY A CA 1
ATOM 741 C C . GLY A 1 118 ? -15.325 7.354 12.774 1.00 46.03 118 GLY A C 1
ATOM 742 O O . GLY A 1 118 ? -14.766 6.477 13.423 1.00 46.03 118 GLY A O 1
ATOM 743 N N . VAL A 1 119 ? -16.642 7.356 12.601 1.00 52.25 119 VAL A N 1
ATOM 744 C CA . VAL A 1 119 ? -17.587 6.595 13.427 1.00 52.25 119 VAL A CA 1
ATOM 745 C C . VAL A 1 119 ? -17.878 5.219 12.819 1.00 52.25 119 VAL A C 1
ATOM 747 O O . VAL A 1 119 ? -18.686 5.146 11.901 1.00 52.25 119 VAL A O 1
ATOM 750 N N . VAL A 1 120 ? -17.222 4.173 13.337 1.00 46.53 120 VAL A N 1
ATOM 751 C CA . VAL A 1 120 ? -17.680 2.797 13.669 1.00 46.53 120 VAL A CA 1
ATOM 752 C C . VAL A 1 120 ? -16.400 2.011 13.979 1.00 46.53 120 VAL A C 1
ATOM 754 O O . VAL A 1 120 ? -15.626 1.708 13.073 1.00 46.53 120 VAL A O 1
ATOM 757 N N . VAL A 1 121 ? -16.172 1.703 15.256 1.00 52.22 121 VAL A N 1
ATOM 758 C CA . VAL A 1 121 ? -15.069 0.835 15.691 1.00 52.22 121 VAL A CA 1
ATOM 759 C C . VAL A 1 121 ? -15.667 -0.492 16.143 1.00 52.22 121 VAL A C 1
ATOM 761 O O . VAL A 1 121 ? -16.547 -0.506 17.007 1.00 52.22 121 VAL A O 1
ATOM 764 N N . VAL A 1 122 ? -15.225 -1.592 15.540 1.00 53.53 122 VAL A N 1
ATOM 765 C CA . VAL A 1 122 ? -15.523 -2.954 16.004 1.00 53.53 122 VAL A CA 1
ATOM 766 C C . VAL A 1 122 ? -14.281 -3.420 16.767 1.00 53.53 122 VAL A C 1
ATOM 768 O O . VAL A 1 122 ? -13.358 -3.940 16.153 1.00 53.53 122 VAL A O 1
ATOM 771 N N . GLU A 1 123 ? -14.213 -3.132 18.073 1.00 53.91 123 GLU A N 1
ATOM 772 C CA . GLU A 1 123 ? -12.989 -3.272 18.889 1.00 53.91 123 GLU A CA 1
ATOM 773 C C . GLU A 1 123 ? -13.141 -4.247 20.068 1.00 53.91 123 GLU A C 1
ATOM 775 O O . GLU A 1 123 ? -14.184 -4.256 20.729 1.00 53.91 123 GLU A O 1
ATOM 780 N N . SER A 1 124 ? -12.048 -4.937 20.427 1.00 43.72 124 SER A N 1
ATOM 781 C CA . SER A 1 124 ? -11.758 -5.416 21.792 1.00 43.72 124 SER A CA 1
ATOM 782 C C . SER A 1 124 ? -10.714 -4.507 22.467 1.00 43.72 124 SER A C 1
ATOM 784 O O . SER A 1 124 ? -9.620 -4.937 22.823 1.00 43.72 124 SER A O 1
ATOM 786 N N . ALA A 1 125 ? -11.030 -3.222 22.652 1.00 48.38 125 ALA A N 1
ATOM 787 C CA . ALA A 1 125 ? -10.098 -2.230 23.198 1.00 48.38 125 ALA A CA 1
ATOM 788 C C . ALA A 1 125 ? -9.622 -2.582 24.625 1.00 48.38 125 ALA A C 1
ATOM 790 O O . ALA A 1 125 ? -10.403 -2.536 25.580 1.00 48.38 125 ALA A O 1
ATOM 791 N N . ARG A 1 126 ? -8.323 -2.844 24.821 1.00 38.91 126 ARG A N 1
ATOM 792 C CA . ARG A 1 126 ? -7.682 -2.808 26.152 1.00 38.91 126 ARG A CA 1
ATOM 793 C C . ARG A 1 126 ? -6.826 -1.549 26.283 1.00 38.91 126 ARG A C 1
ATOM 795 O O . ARG A 1 126 ? -5.604 -1.618 26.330 1.00 38.91 126 ARG A O 1
ATOM 802 N N . ALA A 1 127 ? -7.468 -0.384 26.358 1.00 42.06 127 ALA A N 1
ATOM 803 C CA . ALA A 1 127 ? -6.770 0.883 26.582 1.00 42.06 127 ALA A CA 1
ATOM 804 C C . ALA A 1 127 ? -6.573 1.174 28.085 1.00 42.06 127 ALA A C 1
ATOM 806 O O . ALA A 1 127 ? -7.499 1.094 28.897 1.00 42.06 127 ALA A O 1
ATOM 807 N N . PHE A 1 128 ? -5.339 1.526 28.452 1.00 36.53 128 PHE A N 1
ATOM 808 C CA . PHE A 1 128 ? -4.909 1.869 29.806 1.00 36.53 128 PHE A CA 1
ATOM 809 C C . PHE A 1 128 ? -5.527 3.210 30.264 1.00 36.53 128 PHE A C 1
ATOM 811 O O . PHE A 1 128 ? -5.262 4.268 29.710 1.00 36.53 128 PHE A O 1
ATOM 818 N N . SER A 1 129 ? -6.387 3.110 31.279 1.00 42.88 129 SER A N 1
ATOM 819 C CA . SER A 1 129 ? -6.837 4.087 32.287 1.00 42.88 129 SER A CA 1
ATOM 820 C C . SER A 1 129 ? -6.333 5.556 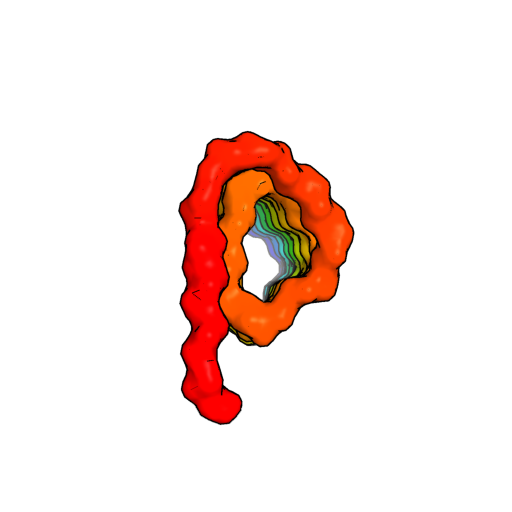32.247 1.00 42.88 129 SER A C 1
ATOM 822 O O . SER A 1 129 ? -5.141 5.823 32.362 1.00 42.88 129 SER A O 1
ATOM 824 N N . LYS A 1 130 ? -7.324 6.472 32.338 1.00 41.78 130 LYS A N 1
ATOM 825 C CA . LYS A 1 130 ? -7.324 7.874 32.848 1.00 41.78 130 LYS A CA 1
ATOM 826 C C . LYS A 1 130 ? -6.801 9.012 31.946 1.00 41.78 130 LYS A C 1
ATOM 828 O O . LYS A 1 130 ? -5.736 9.554 32.196 1.00 41.78 130 LYS A O 1
ATOM 833 N N . HIS A 1 131 ? -7.653 9.533 31.055 1.00 37.12 131 HIS A N 1
ATOM 834 C CA . HIS A 1 131 ? -8.308 10.848 31.237 1.00 37.12 131 HIS A CA 1
ATOM 835 C C . HIS A 1 131 ? -9.218 11.221 30.047 1.00 37.12 131 HIS A C 1
ATOM 837 O O . HIS A 1 131 ? -8.760 11.410 28.931 1.00 37.12 131 HIS A O 1
ATOM 843 N N . GLY A 1 132 ? -10.514 11.366 30.347 1.00 40.00 132 GLY A N 1
ATOM 844 C CA . GLY A 1 132 ? -11.480 12.300 29.751 1.00 40.00 132 GLY A CA 1
ATOM 845 C C . GLY A 1 132 ? -11.497 12.557 28.240 1.00 40.00 132 GLY A C 1
ATOM 846 O O . GLY A 1 132 ? -10.828 13.465 27.766 1.00 40.00 132 GLY A O 1
ATOM 847 N N . LEU A 1 133 ? -12.485 11.979 27.551 1.00 36.28 133 LEU A N 1
ATOM 848 C CA . LEU A 1 133 ? -13.211 12.720 26.518 1.00 36.28 133 LEU A CA 1
ATOM 849 C C . LEU A 1 133 ? -14.708 12.415 26.641 1.00 36.28 133 LEU A C 1
ATOM 851 O O . LEU A 1 133 ? -15.172 11.300 26.405 1.00 36.28 133 LEU A O 1
ATOM 855 N N . LYS A 1 134 ? -15.455 13.412 27.122 1.00 37.78 134 LYS A N 1
ATOM 856 C CA . LYS A 1 134 ? -16.907 13.356 27.289 1.00 37.78 134 LYS A CA 1
ATOM 857 C C . LYS A 1 134 ? -17.548 13.141 25.914 1.00 37.78 134 LYS A C 1
ATOM 859 O O . LYS A 1 134 ? -17.400 13.982 25.034 1.00 37.78 134 LYS A O 1
ATOM 864 N N . ARG A 1 135 ? -18.277 12.033 25.746 1.00 40.41 135 ARG A N 1
ATOM 865 C CA . ARG A 1 135 ? -19.190 11.828 24.614 1.00 40.41 135 ARG A CA 1
ATOM 866 C C . ARG A 1 135 ? -20.252 12.931 24.641 1.00 40.41 135 ARG A C 1
ATOM 868 O O . ARG A 1 135 ? -21.094 12.925 25.534 1.00 40.41 135 ARG A O 1
ATOM 875 N N . SER A 1 136 ? -20.226 13.837 23.666 1.00 39.62 136 SER A N 1
ATOM 876 C CA . SER A 1 136 ? -21.414 14.610 23.302 1.00 39.62 136 SER A CA 1
ATOM 877 C C . SER A 1 136 ? -22.164 13.809 22.244 1.00 39.62 136 SER A C 1
ATOM 879 O O . SER A 1 136 ? -21.769 13.765 21.082 1.00 39.62 136 SER A O 1
ATOM 881 N N . ALA A 1 137 ? -23.186 13.084 22.687 1.00 40.75 137 ALA A N 1
ATOM 882 C CA . ALA A 1 137 ? -24.204 12.533 21.812 1.00 40.75 137 ALA A CA 1
ATOM 883 C C . ALA A 1 137 ? -25.281 13.609 21.657 1.00 40.75 137 ALA A C 1
ATOM 885 O O . ALA A 1 137 ? -26.114 13.776 22.547 1.00 40.75 137 ALA A O 1
ATOM 886 N N . GLU A 1 138 ? -25.261 14.345 20.549 1.00 38.91 138 GLU A N 1
ATOM 887 C CA . GLU A 1 138 ? -26.387 15.188 20.162 1.00 38.91 138 GLU A CA 1
ATOM 888 C C . GLU A 1 138 ? -27.076 14.586 18.941 1.00 38.91 138 GLU A C 1
ATOM 890 O O . GLU A 1 138 ? -26.498 14.459 17.866 1.00 38.91 138 GLU A O 1
ATOM 895 N N . LYS A 1 139 ? -28.307 14.142 19.218 1.00 35.28 139 LYS A N 1
ATOM 896 C CA . LYS A 1 139 ? -29.479 14.026 18.347 1.00 35.28 139 LYS A CA 1
ATOM 897 C C . LYS A 1 139 ? -29.258 14.416 16.882 1.00 35.28 139 LYS A C 1
ATOM 899 O O . LYS A 1 139 ? -28.979 15.580 16.616 1.00 35.28 139 LYS A O 1
ATOM 904 N N . LEU A 1 140 ? -29.583 13.489 15.980 1.00 33.91 140 LEU A N 1
ATOM 905 C CA . LEU A 1 140 ? -30.456 13.697 14.815 1.00 33.91 140 LEU A CA 1
ATOM 906 C C . LEU A 1 140 ? -30.954 12.340 14.307 1.00 33.91 140 LEU A C 1
ATOM 908 O O . LEU A 1 140 ? -30.112 11.428 14.160 1.00 33.91 140 LEU A O 1
#

Organism: NCBI:txid686223

Sequence (140 aa):
VAGDASGLVAVLGVVVAGDASGLVAVLGVVVAGDASGLVAVLSRAVAGDASGLVAVLSRAVAGDASGLVAVLGVVVVGDASGLVAVPCRAVAGDTSGLVAVPCRAVAGDTSGLVAVLGVVVVESARAFSKHGLKRSAEKL

pLDDT: mean 72.75, std 16.15, range [33.91, 89.44]